Protein AF-A0A5J4UKN2-F1 (afdb_monomer_lite)

Foldseek 3Di:
DDDDDQQDQDPVFKGFHAWPAADPFFTKTWIDTDPDDPPDTDIDTDGPDDDDPPPPPDD

Structure (mmCIF, N/CA/C/O backbone):
data_AF-A0A5J4UKN2-F1
#
_entry.id   AF-A0A5J4UKN2-F1
#
loop_
_atom_site.group_PDB
_atom_site.id
_atom_site.type_symbol
_atom_site.label_atom_id
_atom_site.label_alt_id
_atom_site.label_comp_id
_atom_site.label_asym_id
_atom_site.label_entity_id
_atom_site.label_seq_id
_atom_site.pdbx_PDB_ins_code
_atom_site.Cartn_x
_atom_site.Cartn_y
_atom_site.Cartn_z
_atom_site.occupancy
_atom_site.B_iso_or_equiv
_atom_site.auth_seq_id
_atom_site.auth_comp_id
_atom_site.auth_asym_id
_atom_site.auth_atom_id
_atom_site.pdbx_PDB_model_num
ATOM 1 N N . MET A 1 1 ? 11.127 -10.579 1.985 1.00 50.22 1 MET A N 1
ATOM 2 C CA . MET A 1 1 ? 10.350 -10.168 0.799 1.00 50.22 1 MET A CA 1
ATOM 3 C C . MET A 1 1 ? 8.872 -10.190 1.141 1.00 50.22 1 MET A C 1
ATOM 5 O O . MET A 1 1 ? 8.176 -11.163 0.868 1.00 50.22 1 MET A O 1
ATOM 9 N N . VAL A 1 2 ? 8.405 -9.132 1.796 1.00 56.88 2 VAL A N 1
ATOM 10 C CA . VAL A 1 2 ? 6.973 -8.952 2.061 1.00 56.88 2 VAL A CA 1
ATOM 11 C C . VAL A 1 2 ? 6.300 -8.521 0.758 1.00 56.88 2 VAL A C 1
ATOM 13 O O . VAL A 1 2 ? 6.637 -7.484 0.190 1.00 56.88 2 VAL A O 1
ATOM 16 N N . ILE A 1 3 ? 5.390 -9.348 0.247 1.00 73.88 3 ILE A N 1
ATOM 17 C CA . ILE A 1 3 ? 4.599 -9.043 -0.948 1.00 73.88 3 ILE A CA 1
ATOM 18 C C . ILE A 1 3 ? 3.229 -8.582 -0.464 1.00 73.88 3 ILE A C 1
ATOM 20 O O . ILE A 1 3 ? 2.421 -9.406 -0.054 1.00 73.88 3 ILE A O 1
ATOM 24 N N . PHE A 1 4 ? 2.984 -7.274 -0.507 1.00 82.69 4 PHE A N 1
ATOM 25 C CA . PHE A 1 4 ? 1.682 -6.705 -0.165 1.00 82.69 4 PHE A CA 1
ATOM 26 C C . PHE A 1 4 ? 0.642 -7.028 -1.241 1.00 82.69 4 PHE A C 1
ATOM 28 O O . PHE A 1 4 ? 0.906 -6.887 -2.442 1.00 82.69 4 PHE A O 1
ATOM 35 N N . GLN A 1 5 ? -0.546 -7.433 -0.811 1.00 86.62 5 GLN A N 1
ATOM 36 C CA . GLN A 1 5 ? -1.655 -7.843 -1.659 1.00 86.62 5 GLN A CA 1
ATOM 37 C C . GLN A 1 5 ? -2.937 -7.083 -1.326 1.00 86.62 5 GLN A C 1
ATOM 39 O O . GLN A 1 5 ? -3.126 -6.522 -0.249 1.00 86.62 5 GLN A O 1
ATOM 44 N N . VAL A 1 6 ? -3.851 -7.056 -2.292 1.00 88.94 6 VAL A N 1
ATOM 45 C CA . VAL A 1 6 ? -5.203 -6.541 -2.063 1.00 88.94 6 VAL A CA 1
ATOM 46 C C . VAL A 1 6 ? -5.868 -7.369 -0.961 1.00 88.94 6 VAL A C 1
ATOM 48 O O . VAL A 1 6 ? -5.853 -8.592 -1.016 1.00 88.94 6 VAL A O 1
ATOM 51 N N . GLY A 1 7 ? -6.458 -6.691 0.018 1.00 89.00 7 GLY A N 1
ATOM 52 C CA . GLY A 1 7 ? -7.039 -7.283 1.218 1.00 89.00 7 GLY A CA 1
ATOM 53 C C . GLY A 1 7 ? -6.148 -7.162 2.452 1.00 89.00 7 GLY A C 1
ATOM 54 O O . GLY A 1 7 ? -6.669 -7.262 3.561 1.00 89.00 7 GLY A O 1
ATOM 55 N N . ASP A 1 8 ? -4.851 -6.877 2.290 1.00 89.19 8 ASP A N 1
ATOM 56 C CA . ASP A 1 8 ? -3.965 -6.704 3.439 1.00 89.19 8 ASP A CA 1
ATOM 57 C C . ASP A 1 8 ? -4.358 -5.492 4.278 1.00 89.19 8 ASP A C 1
ATOM 59 O O . ASP A 1 8 ? -4.736 -4.426 3.773 1.00 89.19 8 ASP A O 1
ATOM 63 N N . ILE A 1 9 ? -4.204 -5.667 5.588 1.00 89.81 9 ILE A N 1
ATOM 64 C CA . ILE A 1 9 ? -4.443 -4.631 6.579 1.00 89.81 9 ILE A CA 1
ATOM 65 C C . ILE A 1 9 ? -3.104 -4.015 6.975 1.00 89.81 9 ILE A C 1
ATOM 67 O O . ILE A 1 9 ? -2.259 -4.648 7.606 1.00 89.81 9 ILE A O 1
ATOM 71 N N . ILE A 1 10 ? -2.927 -2.738 6.652 1.00 88.44 10 ILE A N 1
ATOM 72 C CA . ILE A 1 10 ? -1.741 -1.965 7.002 1.00 88.44 10 ILE A CA 1
ATOM 73 C C . ILE A 1 10 ? -2.004 -1.199 8.298 1.00 88.44 10 ILE A C 1
ATOM 75 O O . ILE A 1 10 ? -2.944 -0.402 8.401 1.00 88.44 10 ILE A O 1
ATOM 79 N N . LYS A 1 11 ? -1.149 -1.443 9.300 1.00 86.62 11 LYS A N 1
ATOM 80 C CA . LYS A 1 11 ? -1.162 -0.774 10.617 1.00 86.62 11 LYS A CA 1
ATOM 81 C C . LYS A 1 11 ? -2.519 -0.825 11.340 1.00 86.62 11 LYS A C 1
ATOM 83 O O . LYS A 1 11 ? -2.825 0.070 12.121 1.00 86.62 11 LYS A O 1
ATOM 88 N N . ASN A 1 12 ? -3.339 -1.841 11.060 1.00 87.25 12 ASN A N 1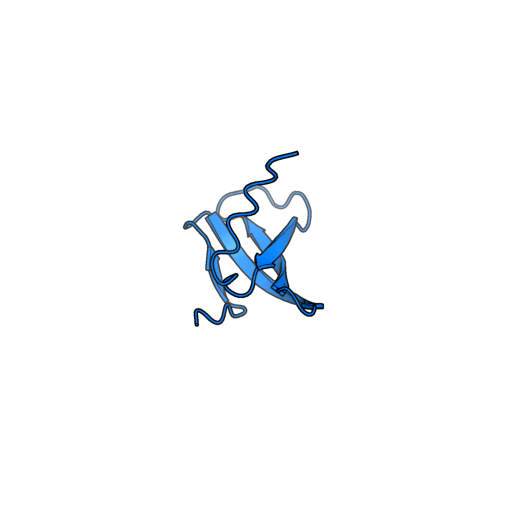
ATOM 89 C CA . ASN A 1 12 ? -4.703 -1.986 11.586 1.00 87.25 12 ASN A CA 1
ATOM 90 C C . ASN A 1 12 ? -5.632 -0.783 11.315 1.00 87.25 12 ASN A C 1
ATOM 92 O O . ASN A 1 12 ? -6.618 -0.579 12.017 1.00 87.25 12 ASN A O 1
ATOM 96 N N . GLN A 1 13 ? -5.297 0.036 10.316 1.00 88.25 13 GLN A N 1
ATOM 97 C CA . GLN A 1 13 ? -5.994 1.287 10.010 1.00 88.25 13 GLN A CA 1
ATOM 98 C C . GLN A 1 13 ? -6.403 1.382 8.547 1.00 88.25 13 GLN A C 1
ATOM 100 O O . GLN A 1 13 ? -7.367 2.075 8.243 1.00 88.25 13 GLN A O 1
ATOM 105 N N . TYR A 1 14 ? -5.703 0.697 7.643 1.00 88.88 14 TYR A N 1
ATOM 106 C CA . TYR A 1 14 ? -5.941 0.785 6.206 1.00 88.88 14 TYR A CA 1
ATOM 107 C C . TYR A 1 14 ? -6.077 -0.605 5.606 1.00 88.88 14 TYR A C 1
ATOM 109 O O . TYR A 1 14 ? -5.298 -1.491 5.934 1.00 88.88 14 TYR A O 1
ATOM 117 N N . ILE A 1 15 ? -7.033 -0.778 4.703 1.00 91.00 15 ILE A N 1
ATOM 118 C CA . ILE A 1 15 ? -7.214 -1.996 3.914 1.00 91.00 15 ILE A CA 1
ATOM 119 C C . ILE A 1 15 ? -6.785 -1.688 2.483 1.00 91.00 15 ILE A C 1
ATOM 121 O O . ILE A 1 15 ? -7.320 -0.755 1.877 1.00 91.00 15 ILE A O 1
ATOM 125 N N . LEU A 1 16 ? -5.849 -2.462 1.932 1.00 91.50 16 LEU A N 1
ATOM 126 C CA . LEU A 1 16 ? -5.469 -2.362 0.522 1.00 91.50 16 LEU A CA 1
ATOM 127 C C . LEU A 1 16 ? -6.628 -2.853 -0.354 1.00 91.50 16 LEU A C 1
ATOM 129 O O . LEU A 1 16 ? -7.025 -4.007 -0.272 1.00 91.50 16 LEU A O 1
ATOM 133 N N . GLN A 1 17 ? -7.180 -2.000 -1.212 1.00 90.75 17 GLN A N 1
ATOM 134 C CA . GLN A 1 17 ? -8.345 -2.341 -2.040 1.00 90.75 17 GLN A CA 1
ATOM 135 C C . GLN A 1 17 ? -7.981 -2.718 -3.470 1.00 90.75 17 GLN A C 1
ATOM 137 O O . GLN A 1 17 ? -8.558 -3.627 -4.056 1.00 90.75 17 GLN A O 1
ATOM 142 N N . ARG A 1 18 ? -7.057 -1.976 -4.075 1.00 90.38 18 ARG A N 1
ATOM 143 C CA . ARG A 1 18 ? -6.692 -2.156 -5.479 1.00 90.38 18 ARG A CA 1
ATOM 144 C C . ARG A 1 18 ? -5.252 -1.750 -5.680 1.00 90.38 18 ARG A C 1
ATOM 146 O O . ARG A 1 18 ? -4.831 -0.719 -5.176 1.00 90.38 18 ARG A O 1
ATOM 153 N N . LYS A 1 19 ? -4.524 -2.493 -6.506 1.00 91.25 19 LYS A N 1
ATOM 154 C CA . LYS A 1 19 ? -3.227 -2.054 -7.020 1.00 91.25 19 LYS A CA 1
ATOM 155 C C . LYS A 1 19 ? -3.437 -1.021 -8.130 1.00 91.25 19 LYS A C 1
ATOM 157 O O . LYS A 1 19 ? -4.101 -1.311 -9.126 1.00 91.25 19 LYS A O 1
ATOM 162 N N . ILE A 1 20 ? -2.908 0.181 -7.936 1.00 90.81 20 ILE A N 1
ATOM 163 C CA . ILE A 1 20 ? -2.992 1.293 -8.892 1.00 90.81 20 ILE A CA 1
ATOM 164 C C . ILE A 1 20 ? -1.833 1.210 -9.887 1.00 90.81 20 ILE A C 1
ATOM 166 O O . ILE A 1 20 ? -2.046 1.356 -11.085 1.00 90.81 20 ILE A O 1
ATOM 170 N N . GLY A 1 21 ? -0.622 0.919 -9.410 1.00 88.38 21 GLY A N 1
ATOM 171 C CA . GLY A 1 21 ? 0.560 0.831 -10.263 1.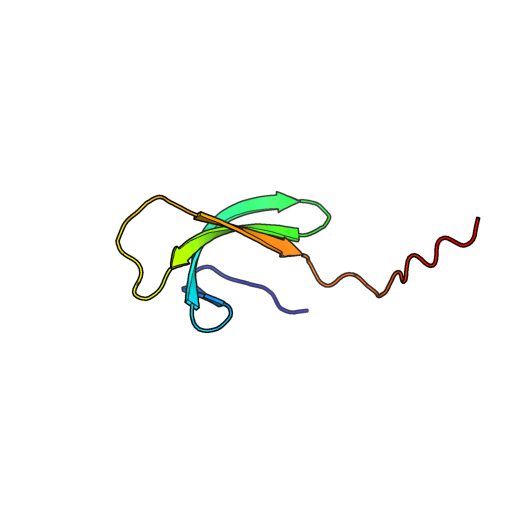00 88.38 21 GLY A CA 1
ATOM 172 C C . GLY A 1 21 ? 1.738 0.163 -9.568 1.00 88.38 21 GLY A C 1
ATOM 173 O O . GLY A 1 21 ? 1.774 0.074 -8.343 1.00 88.38 21 GLY A O 1
ATOM 174 N N . ILE A 1 22 ? 2.694 -0.322 -10.357 1.00 89.62 22 ILE A N 1
ATOM 175 C CA . ILE A 1 22 ? 3.967 -0.876 -9.882 1.00 89.62 22 ILE A CA 1
ATOM 176 C C . ILE A 1 22 ? 5.089 -0.120 -10.586 1.00 89.62 22 ILE A C 1
ATOM 178 O O . ILE A 1 22 ? 5.036 0.067 -11.799 1.00 89.62 22 ILE A O 1
ATOM 182 N N . GLY A 1 23 ? 6.094 0.293 -9.824 1.00 85.06 23 GLY A N 1
ATOM 183 C CA . GLY A 1 23 ? 7.340 0.857 -10.325 1.00 85.06 23 GLY A CA 1
ATOM 184 C C . GLY A 1 23 ? 8.549 0.054 -9.848 1.00 85.06 23 GLY A C 1
ATOM 185 O O . GLY A 1 23 ? 8.425 -0.911 -9.096 1.00 85.06 23 GLY A O 1
ATOM 186 N N . ALA A 1 24 ? 9.740 0.488 -10.261 1.00 82.19 24 ALA A N 1
ATOM 187 C CA . ALA A 1 24 ? 11.001 -0.163 -9.902 1.00 82.19 24 ALA A CA 1
ATOM 188 C C . ALA A 1 24 ? 11.247 -0.228 -8.379 1.00 82.19 24 ALA A C 1
ATOM 190 O O . ALA A 1 24 ? 11.845 -1.184 -7.891 1.00 82.19 24 ALA A O 1
ATOM 191 N N . PHE A 1 25 ? 10.742 0.761 -7.636 1.00 81.56 25 PHE A N 1
ATOM 192 C CA . PHE A 1 25 ? 10.987 0.932 -6.199 1.00 81.56 25 PHE A CA 1
ATOM 193 C C . PHE A 1 25 ? 9.840 0.438 -5.307 1.00 81.56 25 PHE A C 1
ATOM 195 O O . PHE A 1 25 ? 9.987 0.352 -4.095 1.00 81.56 25 PHE A O 1
ATOM 202 N N . GLY A 1 26 ? 8.687 0.080 -5.875 1.00 87.50 26 GLY A N 1
ATOM 203 C CA . GLY A 1 26 ? 7.524 -0.280 -5.070 1.00 87.50 26 GLY A CA 1
ATOM 204 C C . GLY A 1 26 ? 6.222 -0.298 -5.850 1.00 87.50 26 GLY A C 1
ATOM 205 O O . GLY A 1 26 ? 6.208 -0.280 -7.079 1.00 87.50 26 GLY A O 1
ATOM 206 N N . ALA A 1 27 ? 5.109 -0.322 -5.129 1.00 90.19 27 ALA A N 1
ATOM 207 C CA . ALA A 1 27 ? 3.773 -0.344 -5.702 1.00 90.19 27 ALA A CA 1
ATOM 208 C C . ALA A 1 27 ? 2.851 0.658 -5.006 1.00 90.19 27 ALA A C 1
ATOM 210 O O . ALA A 1 27 ? 2.982 0.937 -3.818 1.00 90.19 27 ALA A O 1
ATOM 211 N N . ILE A 1 28 ? 1.905 1.200 -5.764 1.00 91.44 28 ILE A N 1
ATOM 212 C CA . ILE A 1 28 ? 0.864 2.095 -5.270 1.00 91.44 28 ILE A CA 1
ATOM 213 C C . ILE A 1 28 ? -0.433 1.298 -5.179 1.00 91.44 28 ILE A C 1
ATOM 215 O O . ILE A 1 28 ? -0.841 0.650 -6.148 1.00 91.44 28 ILE A O 1
ATOM 219 N N . PHE A 1 29 ? -1.103 1.387 -4.036 1.00 92.19 29 PHE A N 1
ATOM 220 C CA . PHE A 1 29 ? -2.405 0.788 -3.788 1.00 92.19 29 PHE A CA 1
ATOM 221 C C . PHE A 1 29 ? -3.428 1.857 -3.409 1.00 92.19 29 PHE A C 1
ATOM 223 O O . PHE A 1 29 ? -3.107 2.823 -2.729 1.00 92.19 29 PHE A O 1
ATOM 230 N N . SER A 1 30 ? -4.676 1.676 -3.824 1.00 91.31 30 SER A N 1
ATOM 231 C CA . SER A 1 30 ? -5.813 2.380 -3.242 1.00 91.31 30 SER A CA 1
ATOM 232 C C . SER A 1 30 ? -6.116 1.753 -1.890 1.00 91.31 30 SER A C 1
ATOM 234 O O . SER A 1 30 ? -6.131 0.523 -1.779 1.00 91.31 30 SER A O 1
ATOM 236 N N . VAL A 1 31 ? -6.345 2.583 -0.879 1.00 91.44 31 VAL A N 1
ATOM 237 C CA . VAL A 1 31 ? -6.627 2.139 0.482 1.00 91.44 31 VAL A CA 1
ATOM 238 C C . VAL A 1 31 ? -7.943 2.693 0.991 1.00 91.44 31 VAL A C 1
ATOM 240 O O . VAL A 1 31 ? -8.349 3.804 0.658 1.00 91.44 31 VAL A O 1
ATOM 243 N N . LYS A 1 32 ? -8.583 1.905 1.852 1.00 89.00 32 LYS A N 1
ATOM 244 C CA . LYS A 1 32 ? -9.739 2.326 2.634 1.00 89.00 32 LYS A CA 1
ATOM 245 C C . LYS A 1 32 ? -9.370 2.359 4.105 1.00 89.00 32 LYS A C 1
ATOM 247 O O . LYS A 1 32 ? -8.896 1.358 4.640 1.00 89.00 32 LYS A O 1
ATOM 252 N N . ARG A 1 33 ? -9.635 3.483 4.764 1.00 86.94 33 ARG A N 1
ATOM 253 C CA . ARG A 1 33 ? -9.462 3.617 6.209 1.00 86.94 33 ARG A CA 1
ATOM 254 C C . ARG A 1 33 ? -10.538 2.832 6.968 1.00 86.94 33 ARG A C 1
ATOM 256 O O . ARG A 1 33 ? -11.724 2.909 6.646 1.00 86.94 33 ARG A O 1
ATOM 263 N N . ILE A 1 34 ? -10.129 2.086 7.985 1.00 86.44 34 ILE A N 1
ATOM 264 C CA . ILE A 1 34 ? -11.009 1.359 8.902 1.00 86.44 34 ILE A CA 1
ATOM 265 C C . ILE A 1 34 ? -11.590 2.373 9.895 1.00 86.44 34 ILE A C 1
ATOM 267 O O . ILE A 1 34 ? -10.845 3.080 10.566 1.00 86.44 34 ILE A O 1
ATOM 271 N N . GLY A 1 35 ? -12.919 2.480 9.964 1.00 79.75 35 GLY A N 1
ATOM 272 C CA . GLY A 1 35 ? -13.615 3.370 10.907 1.00 79.75 35 GLY A CA 1
ATOM 273 C C . GLY A 1 35 ? -13.652 4.858 10.527 1.00 79.75 35 GLY A C 1
ATOM 274 O O . GLY A 1 35 ? -14.250 5.648 11.251 1.00 79.75 35 GLY A O 1
ATOM 275 N N . GLY A 1 36 ? -13.056 5.256 9.399 1.00 69.38 36 GLY A N 1
ATOM 276 C CA . GLY A 1 36 ? -13.221 6.602 8.846 1.00 69.38 36 GLY A CA 1
ATOM 277 C C . GLY A 1 36 ? -14.565 6.762 8.130 1.00 69.38 36 GLY A C 1
ATOM 278 O O . GLY A 1 36 ? -15.043 5.828 7.483 1.00 69.38 36 GLY A O 1
ATOM 279 N N . SER A 1 37 ? -15.161 7.957 8.207 1.00 64.69 37 SER A N 1
ATOM 280 C CA . SER A 1 37 ? -16.250 8.349 7.299 1.00 64.69 37 SER A CA 1
ATOM 281 C C . SER A 1 37 ? -15.778 8.197 5.844 1.00 64.69 37 SER A C 1
ATOM 283 O O . SER A 1 37 ? -14.583 8.350 5.592 1.00 64.69 37 SER A O 1
ATOM 285 N N . GLN A 1 38 ? -16.675 7.870 4.901 1.00 63.28 38 GLN A N 1
ATOM 286 C CA . GLN A 1 38 ? -16.396 7.605 3.471 1.00 63.28 38 GLN A CA 1
ATOM 287 C C . GLN A 1 38 ? -15.898 8.851 2.700 1.00 63.28 38 GLN A C 1
ATOM 289 O O . GLN A 1 38 ? -16.397 9.197 1.634 1.00 63.28 38 GLN A O 1
ATOM 294 N N . SER A 1 39 ? -14.928 9.569 3.245 1.00 64.31 39 SER A N 1
ATOM 295 C CA . SER A 1 39 ? -14.429 10.821 2.716 1.00 64.31 39 SER A CA 1
ATOM 296 C C . SER A 1 39 ? -13.159 10.542 1.925 1.00 64.31 39 SER A C 1
ATOM 298 O O . SER A 1 39 ? -12.056 10.623 2.454 1.00 64.31 39 SER A O 1
ATOM 300 N N . SER A 1 40 ? -13.364 10.250 0.643 1.00 71.31 40 SER A N 1
ATOM 301 C CA . SER A 1 40 ? -12.360 10.236 -0.425 1.00 71.31 40 SER A CA 1
ATOM 302 C C . SER A 1 40 ? -11.458 8.992 -0.516 1.00 71.31 40 SER A C 1
ATOM 304 O O . SER A 1 40 ? -10.959 8.491 0.490 1.00 71.31 40 SER A O 1
ATOM 306 N N . PRO A 1 41 ? -11.221 8.478 -1.739 1.00 73.31 41 PRO A N 1
ATOM 307 C CA . PRO A 1 41 ? -10.271 7.396 -1.964 1.00 73.31 41 PRO A CA 1
ATOM 308 C C . PRO A 1 41 ? -8.839 7.869 -1.670 1.00 73.31 41 PRO A C 1
ATOM 310 O O . PRO A 1 41 ? -8.351 8.818 -2.282 1.00 73.31 41 PRO A O 1
ATOM 313 N N . GLU A 1 42 ? -8.162 7.185 -0.747 1.00 87.44 42 GLU A N 1
ATOM 314 C CA . GLU A 1 42 ? -6.758 7.425 -0.398 1.00 87.44 42 GLU A CA 1
ATOM 315 C C . GLU A 1 42 ? -5.846 6.483 -1.215 1.00 87.44 42 GLU A C 1
ATOM 317 O O . GLU 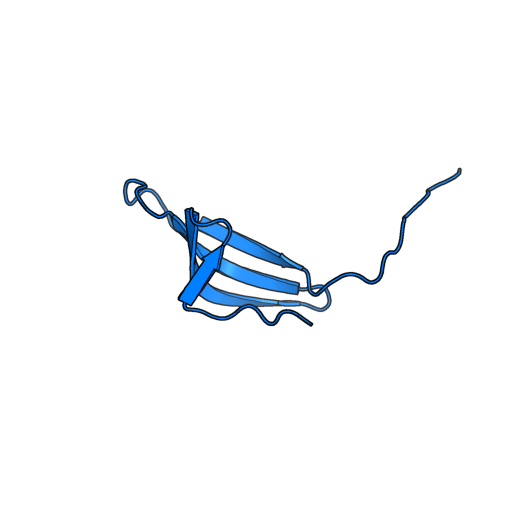A 1 42 ? -6.230 5.364 -1.581 1.00 87.44 42 GLU A O 1
ATOM 322 N N . ALA A 1 43 ? -4.619 6.922 -1.509 1.00 89.62 43 ALA A N 1
ATOM 323 C CA . 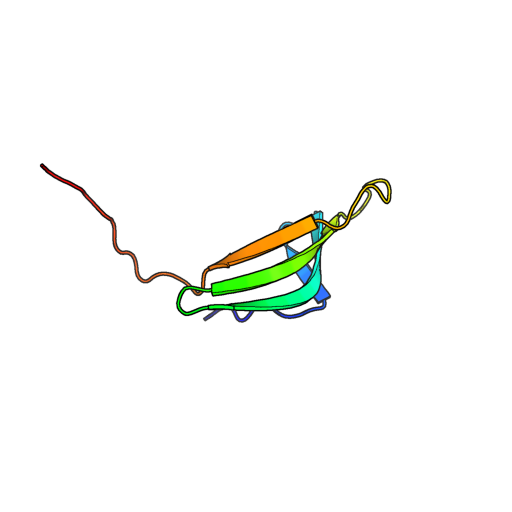ALA A 1 43 ? -3.592 6.109 -2.162 1.00 89.62 43 ALA A CA 1
ATOM 324 C C . ALA A 1 43 ? -2.379 5.937 -1.237 1.00 89.62 43 ALA A C 1
ATOM 326 O O . ALA A 1 43 ? -1.936 6.889 -0.598 1.00 89.62 43 ALA A O 1
ATOM 327 N N . MET A 1 44 ? -1.826 4.726 -1.180 1.00 88.88 44 MET A N 1
ATOM 328 C CA . MET A 1 44 ? -0.680 4.353 -0.354 1.00 88.88 44 MET A CA 1
ATOM 329 C C . MET A 1 44 ? 0.430 3.763 -1.227 1.00 88.88 44 MET A C 1
ATOM 331 O O . MET A 1 44 ? 0.207 2.793 -1.954 1.00 88.88 44 MET A O 1
ATOM 335 N N . LYS A 1 45 ? 1.634 4.340 -1.145 1.00 89.88 45 LYS A N 1
ATOM 336 C CA . LYS A 1 45 ? 2.848 3.793 -1.762 1.00 89.88 45 LYS A CA 1
ATOM 337 C C . LYS A 1 45 ? 3.530 2.847 -0.775 1.00 89.88 45 LYS A C 1
ATOM 339 O O . LYS A 1 45 ? 3.783 3.221 0.366 1.00 89.88 45 LYS A O 1
ATOM 344 N N . LEU A 1 46 ? 3.816 1.633 -1.227 1.00 87.75 46 LEU A N 1
ATOM 345 C CA . LEU A 1 46 ? 4.556 0.618 -0.490 1.00 87.75 46 LEU A CA 1
ATOM 346 C C . LEU A 1 46 ? 5.862 0.352 -1.232 1.00 87.75 46 LEU A C 1
ATOM 348 O O . LEU A 1 46 ? 5.847 -0.106 -2.376 1.00 87.75 46 LEU A O 1
ATOM 352 N N . GLU A 1 47 ? 6.985 0.674 -0.596 1.0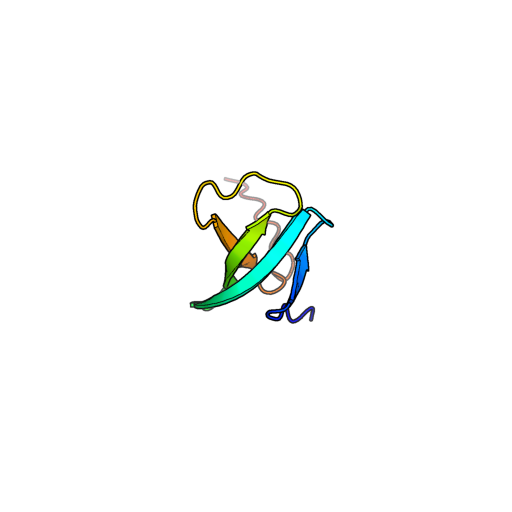0 85.62 47 GLU A N 1
ATOM 353 C CA . GLU A 1 47 ? 8.310 0.405 -1.155 1.00 85.62 47 GLU A CA 1
ATOM 354 C C . GLU A 1 47 ? 8.592 -1.103 -1.111 1.00 85.62 47 GLU A C 1
ATOM 356 O O . GLU A 1 47 ? 8.285 -1.792 -0.133 1.00 85.62 47 GLU A O 1
ATOM 361 N N . LYS A 1 48 ? 9.191 -1.627 -2.178 1.00 76.06 48 LYS A N 1
ATOM 362 C CA . LYS A 1 48 ? 9.781 -2.965 -2.189 1.00 76.06 48 LYS A CA 1
ATOM 363 C C . LYS A 1 48 ? 11.048 -2.851 -1.351 1.00 76.06 48 LYS A C 1
ATOM 365 O O . LYS A 1 48 ? 11.917 -2.107 -1.779 1.00 76.06 48 LYS A O 1
ATOM 370 N N . GLU A 1 49 ? 11.100 -3.508 -0.182 1.00 68.38 49 GLU A N 1
ATOM 371 C CA . GLU A 1 49 ? 12.212 -3.452 0.793 1.00 68.38 49 GLU A CA 1
ATOM 372 C C . GLU A 1 49 ? 13.518 -2.946 0.161 1.00 68.38 49 GLU A C 1
ATOM 374 O O . GLU A 1 49 ? 14.188 -3.680 -0.571 1.00 68.38 49 GLU A O 1
ATOM 379 N N . SER A 1 50 ? 13.849 -1.675 0.402 1.00 57.41 50 SER A N 1
ATOM 380 C CA . SER A 1 50 ? 15.156 -1.160 0.031 1.00 57.41 50 SER A CA 1
ATOM 381 C C . SER A 1 50 ? 16.174 -1.883 0.897 1.00 57.41 50 SER A C 1
ATOM 383 O O . SER A 1 50 ? 16.158 -1.770 2.123 1.00 57.41 50 SER A O 1
ATOM 385 N N . ILE A 1 51 ? 17.078 -2.611 0.246 1.00 54.66 51 ILE A N 1
ATOM 386 C CA . ILE A 1 51 ? 18.424 -2.849 0.763 1.00 54.66 51 ILE A CA 1
ATOM 387 C C . ILE A 1 51 ? 18.886 -1.515 1.359 1.00 54.66 51 ILE A C 1
ATOM 389 O O . ILE A 1 51 ? 18.777 -0.491 0.684 1.00 54.66 51 ILE A O 1
ATOM 393 N N . ASN A 1 52 ? 19.297 -1.524 2.630 1.00 44.84 52 ASN A N 1
ATOM 394 C CA . ASN A 1 52 ? 19.819 -0.372 3.366 1.00 44.84 52 ASN A CA 1
ATOM 395 C C . ASN A 1 52 ? 20.896 0.350 2.537 1.00 44.84 52 ASN A C 1
ATOM 397 O O . ASN A 1 52 ? 22.083 0.074 2.670 1.00 44.84 52 ASN A O 1
ATOM 401 N N . TYR A 1 53 ? 20.506 1.296 1.693 1.00 50.53 53 TYR A N 1
ATOM 402 C CA . TYR A 1 53 ? 21.390 2.375 1.304 1.00 50.53 53 TYR A CA 1
ATOM 403 C C . TYR A 1 53 ? 21.099 3.472 2.305 1.00 50.53 53 TYR A C 1
ATOM 405 O O . TYR A 1 53 ? 20.270 4.351 2.080 1.00 50.53 53 TYR A O 1
ATOM 413 N N . SER A 1 54 ? 21.751 3.364 3.463 1.00 49.44 54 SER A N 1
ATOM 414 C CA . SER A 1 54 ? 22.029 4.521 4.295 1.00 49.44 54 SER A CA 1
ATOM 415 C C . SER A 1 54 ? 22.728 5.532 3.390 1.00 49.44 54 SER A C 1
ATOM 417 O O . SER A 1 54 ? 23.931 5.432 3.153 1.00 49.44 54 SER A O 1
ATOM 419 N N . GLN A 1 55 ? 21.970 6.455 2.804 1.00 52.44 55 GLN A N 1
ATOM 420 C CA . GLN A 1 55 ? 22.530 7.617 2.136 1.00 52.44 55 GLN A CA 1
ATOM 421 C C . GLN A 1 55 ? 23.073 8.529 3.234 1.00 52.44 55 GLN A C 1
ATOM 423 O O . GLN A 1 55 ? 22.450 9.514 3.618 1.00 52.44 55 GLN A O 1
ATOM 428 N N . ILE A 1 56 ? 24.227 8.150 3.784 1.00 49.00 56 ILE A N 1
ATOM 429 C CA . ILE A 1 56 ? 25.095 9.090 4.473 1.00 49.00 56 ILE A CA 1
ATOM 430 C C . ILE A 1 56 ? 25.679 9.942 3.349 1.00 49.00 56 ILE A C 1
ATOM 432 O O . ILE A 1 56 ? 26.681 9.587 2.733 1.00 49.00 56 ILE A O 1
ATOM 436 N N . TYR A 1 57 ? 24.964 11.009 3.004 1.00 47.19 57 TYR A N 1
ATOM 437 C CA . TYR A 1 57 ? 25.558 12.122 2.287 1.00 47.19 57 TYR A CA 1
ATOM 438 C C . TYR A 1 57 ? 26.534 12.781 3.260 1.00 47.19 57 TYR A C 1
ATOM 440 O O . TYR A 1 57 ? 26.120 13.484 4.179 1.00 47.19 57 TYR A O 1
ATOM 448 N N . THR A 1 58 ? 27.818 12.494 3.085 1.00 47.44 58 THR A N 1
ATOM 449 C CA . THR A 1 58 ? 28.887 13.359 3.577 1.00 47.44 58 THR A CA 1
ATOM 450 C C . THR A 1 58 ? 29.336 14.162 2.364 1.00 47.44 58 THR A C 1
ATOM 452 O O . THR A 1 58 ? 29.893 13.584 1.430 1.00 47.44 58 THR A O 1
ATOM 455 N N . GLU A 1 59 ? 28.977 15.446 2.334 1.00 49.25 59 GLU A N 1
ATOM 456 C CA . GLU A 1 59 ? 29.618 16.436 1.456 1.00 49.25 59 GLU A CA 1
ATOM 457 C C . GLU A 1 59 ? 31.096 16.615 1.826 1.00 49.25 59 GLU A C 1
ATOM 459 O O . GLU A 1 59 ? 31.426 16.485 3.031 1.00 49.25 59 GLU A O 1
#

Secondary structure (DSSP, 8-state):
-----TT-EETTTEEEEEEEEEETTEEEEEEEESS--S---EEEEEE------------

Sequence (59 aa):
MVIFQVGDIIKNQYILQRKIGIGAFGAIFSVKRIGG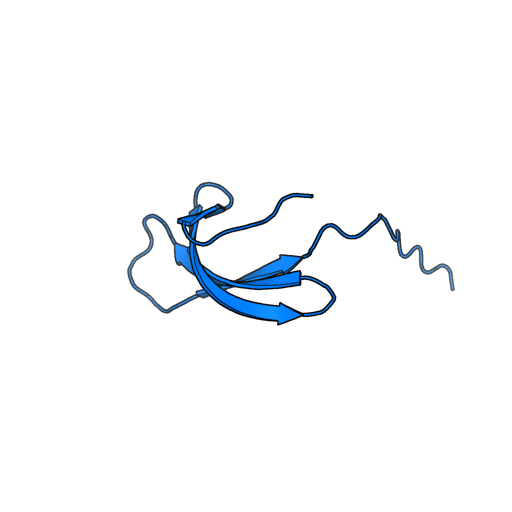SQSSPEAMKLEKESINYSQIYTE

InterPro domains:
  IPR011009 Protein kinase-like domain superfamily [SSF56112] (8-56)

Organism: NCBI:txid222440

pLDDT: mean 77.75, std 15.52, range [44.84, 92.19]

Radius of gyration: 14.25 Å; chains: 1; bounding box: 46×27×22 Å